Protein AF-A0A2G2VSU2-F1 (afdb_monomer_lite)

InterPro domains:
  IPR039491 Required for excision 1-B domain-containing protein [PTHR28309] (3-102)

Radius of gyration: 24.03 Å; chains: 1; bounding box: 56×24×68 Å

Secondary structure (DSSP, 8-state):
-HHHHHHHHHHHHHHHHHHHHHHHH--GGGSPPP-TT-EEEETTEEE-TT-----HHHHHHHHHHHHHHHHHHHHHHHHHHHHHHHHHHHHHHHHHHHHHHH-

Foldseek 3Di:
DVVVVVVLVVQLVVLVVQLVVLVVVDQLVPDDQDCPVWDDPDPPDIDRPPPDPPDVVNVVVSVVSRVVSVVSNVVSVVSNVVSVVVVVVVVVVVVVVVVVVVD

Organism: Capsicum baccatum (NCBI:txid33114)

Structure (mmCIF, N/CA/C/O backbone):
data_AF-A0A2G2VSU2-F1
#
_entry.id   AF-A0A2G2VSU2-F1
#
loop_
_atom_site.group_PDB
_atom_site.id
_atom_site.type_symbol
_atom_site.label_atom_id
_atom_site.label_alt_id
_atom_site.label_comp_id
_atom_site.label_asym_id
_atom_site.label_entity_id
_atom_site.label_seq_id
_atom_site.pdbx_PDB_ins_code
_atom_site.Cartn_x
_atom_site.Cartn_y
_atom_site.Cartn_z
_atom_site.occupancy
_atom_site.B_iso_or_equiv
_atom_site.auth_seq_id
_atom_site.auth_comp_id
_atom_site.auth_asym_id
_atom_site.auth_atom_id
_atom_site.pdbx_PDB_model_num
ATOM 1 N N . MET A 1 1 ? 6.241 -8.879 -24.378 1.00 60.12 1 MET A N 1
ATOM 2 C CA . MET A 1 1 ? 6.364 -7.610 -23.636 1.00 60.12 1 MET A CA 1
ATOM 3 C C . MET A 1 1 ? 5.002 -7.023 -23.285 1.00 60.12 1 MET A C 1
ATOM 5 O O . MET A 1 1 ? 4.717 -6.927 -22.106 1.00 60.12 1 MET A O 1
ATOM 9 N N . GLU A 1 2 ? 4.112 -6.765 -24.249 1.00 63.56 2 GLU A N 1
ATOM 10 C CA . GLU A 1 2 ? 2.807 -6.106 -24.013 1.00 63.56 2 GLU A CA 1
ATOM 11 C C . GLU A 1 2 ? 1.900 -6.781 -22.956 1.00 63.56 2 GLU A C 1
ATOM 13 O O . GLU A 1 2 ? 1.296 -6.101 -22.134 1.00 63.56 2 GLU A O 1
ATOM 18 N N . GLN A 1 3 ? 1.861 -8.120 -22.895 1.00 56.84 3 GLN A N 1
ATOM 19 C CA . GLN A 1 3 ? 1.094 -8.836 -21.861 1.00 56.84 3 GLN A CA 1
ATOM 20 C C . GLN A 1 3 ? 1.686 -8.704 -20.448 1.00 56.84 3 GLN A C 1
ATOM 22 O O . GLN A 1 3 ? 0.925 -8.702 -19.487 1.00 56.84 3 GLN A O 1
ATOM 27 N N . LEU A 1 4 ? 3.015 -8.589 -20.317 1.00 62.25 4 LEU A N 1
ATOM 28 C CA . LEU A 1 4 ? 3.691 -8.459 -19.019 1.00 62.25 4 LEU A CA 1
ATOM 29 C C . LEU A 1 4 ? 3.436 -7.063 -18.428 1.00 62.25 4 LEU A C 1
ATOM 31 O O . LEU A 1 4 ? 3.043 -6.927 -17.272 1.00 62.25 4 LEU A O 1
ATOM 35 N N . GLN A 1 5 ? 3.529 -6.042 -19.279 1.00 64.25 5 GLN A N 1
ATOM 36 C CA . GLN A 1 5 ? 3.309 -4.643 -18.920 1.00 64.25 5 GLN A CA 1
ATOM 37 C C . GLN A 1 5 ? 1.848 -4.378 -18.514 1.00 64.25 5 GLN A C 1
ATOM 39 O O . GLN A 1 5 ? 1.588 -3.793 -17.467 1.00 64.25 5 GLN A O 1
ATOM 44 N N . LEU A 1 6 ? 0.881 -4.947 -19.249 1.00 65.75 6 LEU A N 1
ATOM 45 C CA . LEU A 1 6 ? -0.539 -4.927 -18.865 1.00 65.75 6 LEU A CA 1
ATOM 46 C C . LEU A 1 6 ? -0.801 -5.602 -17.509 1.00 65.75 6 LEU A C 1
ATOM 48 O O . LEU A 1 6 ? -1.657 -5.150 -16.745 1.00 65.75 6 LEU A O 1
ATOM 52 N N . THR A 1 7 ? -0.091 -6.687 -17.185 1.00 66.56 7 THR A N 1
ATOM 53 C CA . THR A 1 7 ? -0.241 -7.344 -15.877 1.00 66.56 7 THR A CA 1
ATOM 54 C C . THR A 1 7 ? 0.384 -6.552 -14.729 1.00 66.56 7 THR A C 1
ATOM 56 O O . THR A 1 7 ? -0.160 -6.567 -13.619 1.00 66.56 7 THR A O 1
ATOM 59 N N . GLU A 1 8 ? 1.484 -5.844 -14.977 1.00 69.56 8 GLU A N 1
ATOM 60 C CA . GLU A 1 8 ? 2.161 -4.992 -13.994 1.00 69.56 8 GLU A CA 1
ATOM 61 C C . GLU A 1 8 ? 1.346 -3.731 -13.691 1.00 69.56 8 GLU A C 1
ATOM 63 O O . GLU A 1 8 ? 1.092 -3.451 -12.515 1.00 69.56 8 GLU A O 1
ATOM 68 N N . ASP A 1 9 ? 0.817 -3.069 -14.724 1.00 70.44 9 ASP A N 1
ATOM 69 C CA . ASP A 1 9 ? -0.058 -1.896 -14.598 1.00 70.44 9 ASP A CA 1
ATOM 70 C C . ASP A 1 9 ? -1.343 -2.229 -13.826 1.00 70.44 9 ASP A C 1
ATOM 72 O O . ASP A 1 9 ? -1.663 -1.587 -12.821 1.00 70.44 9 ASP A O 1
ATOM 76 N N . MET A 1 10 ? -2.036 -3.319 -14.187 1.00 72.00 10 MET A N 1
ATOM 77 C CA . MET A 1 10 ? -3.215 -3.773 -13.431 1.00 72.00 10 MET A CA 1
ATOM 78 C C . MET A 1 10 ? -2.882 -4.114 -11.969 1.00 72.00 10 MET A C 1
ATOM 80 O O . MET A 1 10 ? -3.719 -3.965 -11.069 1.00 72.00 10 MET A O 1
ATOM 84 N N . THR A 1 11 ? -1.664 -4.592 -11.702 1.00 78.31 11 THR A N 1
ATOM 85 C CA . THR A 1 11 ? -1.216 -4.921 -10.344 1.00 78.31 11 THR A CA 1
ATOM 86 C C . THR A 1 11 ? -0.912 -3.663 -9.528 1.00 78.31 11 THR A C 1
ATOM 88 O O . THR A 1 11 ? -1.275 -3.618 -8.344 1.00 78.31 11 THR A O 1
ATOM 91 N N . LEU A 1 12 ? -0.294 -2.649 -10.139 1.00 86.50 12 LEU A N 1
ATOM 92 C CA . LEU A 1 12 ? -0.044 -1.332 -9.549 1.00 86.50 12 LEU A CA 1
ATOM 93 C C . LEU A 1 12 ? -1.362 -0.628 -9.200 1.00 86.50 12 LEU A C 1
ATOM 95 O O . LEU A 1 12 ? -1.543 -0.183 -8.059 1.00 86.50 12 LEU A O 1
ATOM 99 N N . ASP A 1 13 ? -2.314 -0.611 -10.134 1.00 87.88 13 ASP A N 1
ATOM 100 C CA . ASP A 1 13 ? -3.637 -0.010 -9.950 1.00 87.88 13 ASP A CA 1
ATOM 101 C C . ASP A 1 13 ? -4.393 -0.662 -8.796 1.00 87.88 13 ASP A C 1
ATOM 103 O O . ASP A 1 13 ? -4.910 0.017 -7.904 1.00 87.88 13 ASP A O 1
ATOM 107 N N . ARG A 1 14 ? -4.392 -1.998 -8.741 1.00 89.88 14 ARG A N 1
ATOM 108 C CA . ARG A 1 14 ? -5.047 -2.746 -7.662 1.00 89.88 14 ARG A CA 1
ATOM 109 C C . ARG A 1 14 ? -4.459 -2.414 -6.290 1.00 89.88 14 ARG A C 1
ATOM 111 O O . ARG A 1 14 ? -5.208 -2.252 -5.323 1.00 89.88 14 ARG A O 1
ATOM 118 N N . LYS A 1 15 ? -3.130 -2.331 -6.176 1.00 91.69 15 LYS A N 1
ATOM 119 C CA . LYS A 1 15 ? -2.457 -1.988 -4.911 1.00 91.69 15 LYS A CA 1
ATOM 120 C C . LYS A 1 15 ? -2.759 -0.542 -4.503 1.00 91.69 15 LYS A C 1
ATOM 122 O O . LYS A 1 15 ? -3.078 -0.293 -3.341 1.00 91.69 15 LYS A O 1
ATOM 127 N N . THR A 1 16 ? -2.768 0.384 -5.458 1.00 93.31 16 THR A N 1
ATOM 128 C CA . THR A 1 16 ? -3.109 1.797 -5.227 1.00 93.31 16 THR A CA 1
ATOM 129 C C . THR A 1 16 ? -4.569 1.967 -4.797 1.00 93.31 16 THR A C 1
ATOM 131 O O . THR A 1 16 ? -4.849 2.657 -3.813 1.00 93.31 16 THR A O 1
ATOM 134 N N . ALA A 1 17 ? -5.502 1.267 -5.448 1.00 93.50 17 ALA A N 1
ATOM 135 C CA . ALA A 1 17 ? -6.908 1.227 -5.052 1.00 93.50 17 ALA A CA 1
ATOM 136 C C . ALA A 1 17 ? -7.082 0.657 -3.635 1.00 93.50 17 ALA A C 1
ATOM 138 O O . ALA A 1 17 ? -7.832 1.213 -2.830 1.00 93.50 17 ALA A O 1
ATOM 139 N N . LYS A 1 18 ? -6.335 -0.399 -3.279 1.00 92.81 18 LYS A N 1
ATOM 140 C CA . LYS A 1 18 ? -6.341 -0.965 -1.920 1.00 92.81 18 LYS A CA 1
ATOM 141 C C . LYS A 1 18 ? -5.902 0.060 -0.869 1.00 92.81 18 LYS A C 1
ATOM 143 O O . LYS A 1 18 ? -6.554 0.166 0.167 1.00 92.81 18 LYS A O 1
ATOM 148 N N . ILE A 1 19 ? -4.862 0.857 -1.138 1.00 94.94 19 ILE A N 1
ATOM 149 C CA . ILE A 1 19 ? -4.433 1.948 -0.242 1.00 94.94 19 ILE A CA 1
ATOM 150 C C . ILE A 1 19 ? -5.561 2.967 -0.045 1.00 94.94 19 ILE A C 1
ATOM 152 O O . ILE A 1 19 ? -5.813 3.387 1.083 1.00 94.94 19 ILE A O 1
ATOM 156 N N . GLN A 1 20 ? -6.242 3.370 -1.121 1.00 94.19 20 GLN A N 1
ATOM 157 C CA . GLN A 1 20 ? -7.336 4.344 -1.043 1.00 94.19 20 GLN A CA 1
ATOM 158 C C . GLN A 1 20 ? -8.513 3.817 -0.218 1.00 94.19 20 GLN A C 1
ATOM 160 O O . GLN A 1 20 ? -9.040 4.539 0.627 1.00 94.19 20 GLN A O 1
ATOM 165 N N . VAL A 1 21 ? -8.896 2.554 -0.429 1.00 94.44 21 VAL A N 1
ATOM 166 C CA . VAL A 1 21 ? -9.961 1.899 0.341 1.00 94.44 21 VAL A CA 1
ATOM 167 C C . VAL A 1 21 ? -9.596 1.831 1.823 1.00 94.44 21 VAL A C 1
ATOM 169 O O . VAL A 1 21 ? -10.411 2.224 2.653 1.00 94.44 21 VAL A O 1
ATOM 172 N N . LEU A 1 22 ? -8.371 1.406 2.156 1.00 92.31 22 LEU A N 1
ATOM 173 C CA . LEU A 1 22 ? -7.899 1.351 3.544 1.00 92.31 22 LEU A CA 1
ATOM 174 C C . LEU A 1 22 ? -7.913 2.744 4.187 1.00 92.31 22 LEU A C 1
ATOM 176 O O . LEU A 1 22 ? -8.566 2.940 5.205 1.00 92.31 22 LEU A O 1
ATOM 180 N N . LYS A 1 23 ? -7.305 3.748 3.544 1.00 90.94 23 LYS A N 1
ATOM 181 C CA . LYS A 1 23 ? -7.292 5.129 4.059 1.00 90.94 23 LYS A CA 1
ATOM 182 C C . LYS A 1 23 ? -8.691 5.701 4.272 1.00 90.94 23 LYS A C 1
ATOM 184 O O . LYS A 1 23 ? -8.899 6.448 5.220 1.00 90.94 23 LYS A O 1
ATOM 189 N N . ARG A 1 24 ? -9.645 5.364 3.399 1.00 89.88 24 ARG A N 1
ATOM 190 C CA . ARG A 1 24 ? -11.042 5.792 3.536 1.00 89.88 24 ARG A CA 1
ATOM 191 C C . ARG A 1 24 ? -11.763 5.074 4.677 1.00 89.88 24 ARG A C 1
ATOM 193 O O . ARG A 1 24 ? -12.614 5.687 5.311 1.00 89.88 24 ARG A O 1
ATOM 200 N N . ALA A 1 25 ? -11.457 3.799 4.907 1.00 87.50 25 ALA A N 1
ATOM 201 C CA . ALA A 1 25 ? -12.015 3.031 6.018 1.00 87.50 25 ALA A CA 1
ATOM 202 C C . ALA A 1 25 ? -11.496 3.517 7.383 1.00 87.50 25 ALA A C 1
ATOM 204 O O . ALA A 1 25 ? -12.214 3.390 8.374 1.00 87.50 25 ALA A O 1
ATOM 205 N N . GLY A 1 26 ? -10.288 4.094 7.413 1.00 87.12 26 GLY A N 1
ATOM 206 C CA . GLY A 1 26 ? -9.643 4.588 8.627 1.00 87.12 26 GLY A CA 1
ATOM 207 C C . GLY A 1 26 ? -9.187 3.459 9.552 1.00 87.12 26 GLY A C 1
ATOM 208 O O . GLY A 1 26 ? -9.503 2.283 9.331 1.00 87.12 26 GLY A O 1
ATOM 209 N N . ARG A 1 27 ? -8.434 3.815 10.600 1.00 88.25 27 ARG A N 1
ATOM 210 C CA . ARG A 1 27 ? -8.092 2.846 11.645 1.00 88.25 27 ARG A CA 1
ATOM 211 C C . ARG A 1 27 ? -9.367 2.400 12.368 1.00 88.25 27 ARG A C 1
ATOM 213 O O . ARG A 1 27 ? -10.229 3.245 12.623 1.00 88.25 27 ARG A O 1
ATOM 220 N N . PRO A 1 28 ? -9.513 1.107 12.698 1.00 84.88 28 PRO A N 1
ATOM 221 C CA . PRO A 1 28 ? -10.620 0.610 13.511 1.00 84.88 28 PRO A CA 1
ATOM 222 C C . PRO A 1 28 ? -10.868 1.427 14.785 1.00 84.88 28 PRO A C 1
ATOM 224 O O . PRO A 1 28 ? -12.018 1.802 15.020 1.00 84.88 28 PRO A O 1
ATOM 227 N N . SER A 1 29 ? -9.809 1.791 15.512 1.00 80.88 29 SER A N 1
ATOM 228 C CA . SER A 1 29 ? -9.885 2.621 16.727 1.00 80.88 29 SER A CA 1
ATOM 229 C C . SER A 1 29 ? -10.284 4.088 16.497 1.00 80.88 29 SER A C 1
ATOM 231 O O . SER A 1 29 ? -10.755 4.763 17.409 1.00 80.88 29 SER A O 1
ATOM 233 N N . GLU A 1 30 ? -10.136 4.608 15.275 1.00 78.50 30 GLU A N 1
ATOM 234 C CA . GLU A 1 30 ? -10.487 5.991 14.911 1.00 78.50 30 GLU A CA 1
ATOM 235 C C . GLU A 1 30 ? -11.916 6.114 14.357 1.00 78.50 30 GLU A C 1
ATOM 237 O O . GLU A 1 30 ? -12.357 7.207 13.981 1.00 78.50 30 GLU A O 1
ATOM 242 N N . ARG A 1 31 ? -12.660 5.004 14.265 1.00 70.69 31 ARG A N 1
ATOM 243 C CA . ARG A 1 31 ? -14.022 5.024 13.724 1.00 70.69 31 ARG A CA 1
ATOM 244 C C . ARG A 1 31 ? -14.935 5.865 14.612 1.00 70.69 31 ARG A C 1
ATOM 246 O O . ARG A 1 31 ? -15.013 5.682 15.823 1.00 70.69 31 ARG A O 1
ATOM 253 N N . LEU A 1 32 ? -15.676 6.775 13.978 1.00 61.19 32 LEU A N 1
ATOM 254 C CA . LEU A 1 32 ? -16.662 7.610 14.657 1.00 61.19 32 LEU A CA 1
ATOM 255 C C . LEU A 1 32 ? -17.719 6.738 15.340 1.00 61.19 32 LEU A C 1
ATOM 257 O O . LEU A 1 32 ? -18.391 5.928 14.698 1.00 61.19 32 LEU A O 1
ATOM 261 N N . VAL A 1 33 ? -17.893 6.945 16.641 1.00 61.69 33 VAL A N 1
ATOM 262 C CA . VAL A 1 33 ? -18.909 6.251 17.429 1.00 61.69 33 VAL A CA 1
ATOM 263 C C . VAL A 1 33 ? -20.274 6.852 17.096 1.00 61.69 33 VAL A C 1
ATOM 265 O O . VAL A 1 33 ? -20.503 8.046 17.299 1.00 61.69 33 VAL A O 1
ATOM 268 N N . SER A 1 34 ? -21.198 6.046 16.565 1.00 59.38 34 SER A N 1
ATOM 269 C CA . SER A 1 34 ? -22.560 6.525 16.315 1.00 59.38 34 SER A CA 1
ATOM 270 C C . SER A 1 34 ? -23.330 6.598 17.638 1.00 59.38 34 SER A C 1
ATOM 272 O O . SER A 1 34 ? -23.432 5.618 18.382 1.00 59.38 34 SER A O 1
ATOM 274 N N . HIS A 1 35 ? -23.890 7.769 17.935 1.00 64.38 35 HIS A N 1
ATOM 275 C CA . HIS A 1 35 ? -24.743 7.986 19.106 1.00 64.38 35 HIS A CA 1
ATOM 276 C C . HIS A 1 35 ? -26.241 7.840 18.788 1.00 64.38 35 HIS A C 1
ATOM 278 O O . HIS A 1 35 ? -27.071 8.180 19.628 1.00 64.38 35 HIS A O 1
ATOM 284 N N . GLU A 1 36 ? -26.612 7.319 17.613 1.00 58.41 36 GLU A N 1
ATOM 285 C CA . GLU A 1 36 ? -28.015 7.236 17.165 1.00 58.41 36 GLU A 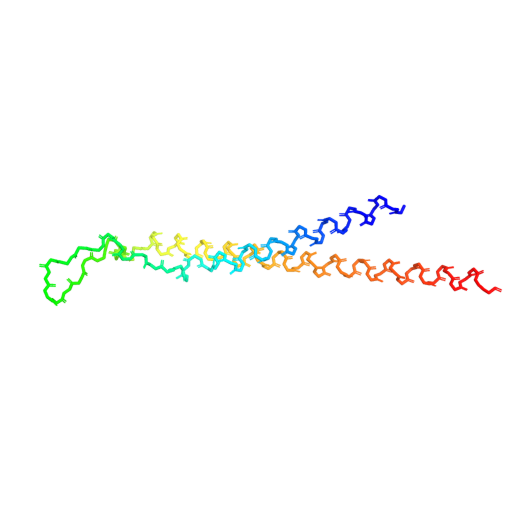CA 1
ATOM 286 C C . GLU A 1 36 ? -28.906 6.399 18.100 1.00 58.41 36 GLU A C 1
ATOM 288 O O . GLU A 1 36 ? -30.087 6.694 18.248 1.00 58.41 36 GLU A O 1
ATOM 293 N N . ASN A 1 37 ? -28.331 5.417 18.805 1.00 57.78 37 ASN A N 1
ATOM 294 C CA . ASN A 1 37 ? -29.034 4.569 19.779 1.00 57.78 37 ASN A CA 1
ATOM 295 C C . ASN A 1 37 ? -28.703 4.900 21.244 1.00 57.78 37 ASN A C 1
ATOM 297 O O . ASN A 1 37 ? -28.965 4.100 22.146 1.00 57.78 37 ASN A O 1
ATOM 301 N N . CYS A 1 38 ? -28.102 6.061 21.500 1.00 65.62 38 CYS A N 1
ATOM 302 C CA . CYS A 1 38 ? -27.754 6.482 22.848 1.00 65.62 38 CYS A CA 1
ATOM 303 C C . CYS A 1 38 ? -29.019 6.812 23.658 1.00 65.62 38 CYS A C 1
ATOM 305 O O . CYS A 1 38 ? -29.855 7.607 23.224 1.00 65.62 38 CYS A O 1
ATOM 307 N N . ARG A 1 39 ? -29.174 6.214 24.847 1.00 61.88 39 ARG A N 1
ATOM 308 C CA . ARG A 1 39 ? -30.317 6.488 25.731 1.00 61.88 39 ARG A CA 1
ATOM 309 C C . ARG A 1 39 ? -29.915 7.486 26.811 1.00 61.88 39 ARG A C 1
ATOM 311 O O . ARG A 1 39 ? -28.956 7.276 27.551 1.00 61.88 39 ARG A O 1
ATOM 318 N N . PHE A 1 40 ? -30.681 8.567 26.924 1.00 63.84 40 PHE A N 1
ATOM 319 C CA . PHE A 1 40 ? -30.489 9.578 27.958 1.00 63.84 40 PHE A CA 1
ATOM 320 C C . PHE A 1 40 ? -31.436 9.297 29.128 1.00 63.84 40 PHE A C 1
ATOM 322 O O . PHE A 1 40 ? -32.623 9.609 29.061 1.00 63.84 40 PHE A O 1
ATOM 329 N N . SER A 1 41 ? -30.934 8.651 30.183 1.00 64.12 41 SER A N 1
ATOM 330 C CA . SER A 1 41 ? -31.744 8.308 31.362 1.00 64.12 41 SER A CA 1
ATOM 331 C C . SER A 1 41 ? -31.580 9.297 32.523 1.00 64.12 41 SER A C 1
ATOM 333 O O . SER A 1 41 ? -32.477 9.392 33.361 1.00 64.12 41 SER A O 1
ATOM 335 N N . LYS A 1 42 ? -30.474 10.062 32.586 1.00 63.69 42 LYS A N 1
ATOM 336 C CA . LYS A 1 42 ? -30.204 11.055 33.644 1.00 63.69 42 LYS A CA 1
ATOM 337 C C . LYS A 1 42 ? -29.493 12.309 33.106 1.00 63.69 42 LYS A C 1
ATOM 339 O O . LYS A 1 42 ? -28.649 12.178 32.227 1.00 63.69 42 LYS A O 1
ATOM 344 N N . PRO A 1 43 ? -29.723 13.501 33.699 1.00 60.69 43 PRO A N 1
ATOM 345 C CA . PRO A 1 43 ? -29.083 14.757 33.281 1.00 60.69 43 PRO A CA 1
ATOM 346 C C . PRO A 1 43 ? -27.547 14.759 33.357 1.00 60.69 43 PRO A C 1
ATOM 348 O O . PRO A 1 43 ? -26.911 15.584 32.712 1.00 60.69 43 PRO A O 1
ATOM 351 N N . SER A 1 44 ? -26.953 13.869 34.160 1.00 60.53 44 SER A N 1
ATOM 352 C CA . SER A 1 44 ? -25.516 13.831 34.459 1.00 60.53 44 SER A CA 1
ATOM 353 C C . SER A 1 44 ? -24.746 12.677 33.804 1.00 60.53 44 SER A C 1
ATOM 355 O O . SER A 1 44 ? -23.558 12.523 34.077 1.00 60.53 44 SER A O 1
ATOM 357 N N . GLY A 1 45 ? -25.373 11.859 32.954 1.00 56.06 45 GLY A N 1
ATOM 358 C CA . GLY A 1 45 ? -24.677 10.751 32.300 1.00 56.06 45 GLY A CA 1
ATOM 359 C C . GLY A 1 45 ? -25.446 10.202 31.109 1.00 56.06 45 GLY A C 1
ATOM 360 O O . GLY A 1 45 ? -26.620 9.855 31.233 1.00 56.06 45 GLY A O 1
ATOM 361 N N . HIS A 1 46 ? -24.774 10.110 29.961 1.00 60.53 46 HIS A N 1
ATOM 362 C CA . HIS A 1 46 ? -25.272 9.325 28.840 1.00 60.53 46 HIS A CA 1
ATOM 363 C C . HIS A 1 46 ? -24.809 7.877 29.013 1.00 60.53 46 HIS A C 1
ATOM 365 O O . HIS A 1 46 ? -23.646 7.624 29.325 1.00 60.53 46 HIS A O 1
ATOM 371 N N . GLU A 1 47 ? -25.714 6.926 28.814 1.00 57.62 47 GLU A N 1
ATOM 372 C CA . GLU A 1 47 ? -25.371 5.509 28.759 1.00 57.62 47 GLU A CA 1
ATOM 373 C C . GLU A 1 47 ? -25.152 5.171 27.284 1.00 57.62 47 GLU A C 1
ATOM 375 O O . GLU A 1 47 ? -26.089 4.837 26.554 1.00 57.62 47 GLU A O 1
ATOM 380 N N . CYS A 1 48 ? -23.922 5.374 26.795 1.00 64.25 48 CYS A N 1
ATOM 381 C CA . CYS A 1 48 ? -23.608 4.938 25.440 1.00 64.25 48 CYS A CA 1
ATOM 382 C C . CYS A 1 48 ? -23.653 3.422 25.434 1.00 64.25 48 CYS A C 1
ATOM 384 O O . CYS A 1 48 ? -22.913 2.785 26.181 1.00 64.25 48 CYS A O 1
ATOM 386 N N . VAL A 1 49 ? -24.421 2.849 24.516 1.00 55.62 49 VAL A N 1
ATOM 387 C CA . VAL A 1 49 ? -24.391 1.404 24.249 1.00 55.62 49 VAL A CA 1
ATOM 388 C C . VAL A 1 49 ? -22.976 0.941 23.845 1.00 55.62 49 VAL A C 1
ATOM 390 O O . VAL A 1 49 ? -22.640 -0.223 24.011 1.00 55.62 49 VAL A O 1
ATOM 393 N N . HIS A 1 50 ? -22.132 1.872 23.383 1.00 53.81 50 HIS A N 1
ATOM 394 C CA . HIS A 1 50 ? -20.744 1.641 22.975 1.00 53.81 50 HIS A CA 1
ATOM 395 C C . HIS A 1 50 ? -19.713 1.897 24.084 1.00 53.81 50 HIS A C 1
ATOM 397 O O . HIS A 1 50 ? -18.535 1.629 23.876 1.00 53.81 50 HIS A O 1
ATOM 403 N N . ILE A 1 51 ? -20.113 2.377 25.272 1.00 56.62 51 ILE A N 1
ATOM 404 C CA . ILE A 1 51 ? -19.244 2.305 26.457 1.00 56.62 51 ILE A CA 1
ATOM 405 C C . ILE A 1 51 ? -19.361 0.867 26.971 1.00 56.62 51 ILE A C 1
ATOM 407 O O . ILE A 1 51 ? -19.953 0.578 28.011 1.00 56.62 51 ILE A O 1
ATOM 411 N N . GLN A 1 52 ? -18.828 -0.075 26.195 1.00 56.66 52 GLN A N 1
ATOM 412 C CA . GLN A 1 52 ? -18.446 -1.356 26.757 1.00 56.66 52 GLN A CA 1
ATOM 413 C C . GLN A 1 52 ? -17.346 -1.064 27.776 1.00 56.66 52 GLN A C 1
ATOM 415 O O . GLN A 1 52 ? -16.449 -0.256 27.530 1.00 56.66 52 GLN A O 1
ATOM 420 N N . LYS A 1 53 ? -17.418 -1.695 28.954 1.00 57.50 53 LYS A N 1
ATOM 421 C CA . LYS A 1 53 ? -16.238 -1.753 29.822 1.00 57.50 53 LYS A CA 1
ATOM 422 C C . LYS A 1 53 ? -15.101 -2.261 28.948 1.00 57.50 53 LYS A C 1
ATOM 424 O O . LYS A 1 53 ? -15.248 -3.337 28.376 1.00 57.50 53 LYS A O 1
ATOM 429 N N . ILE A 1 54 ? -14.016 -1.498 28.852 1.00 63.28 54 ILE A N 1
ATOM 430 C CA . ILE A 1 54 ? -12.791 -1.970 28.214 1.00 63.28 54 ILE A CA 1
ATOM 431 C C . ILE A 1 54 ? -12.323 -3.145 29.066 1.00 63.28 54 ILE A C 1
ATOM 433 O O . ILE A 1 54 ? -11.774 -2.983 30.155 1.00 63.28 54 ILE A O 1
ATOM 437 N N . THR A 1 55 ? -12.686 -4.337 28.619 1.00 68.00 55 THR A N 1
ATOM 438 C CA . THR A 1 55 ? -12.169 -5.587 29.147 1.00 68.00 55 THR A CA 1
ATOM 439 C C . THR A 1 55 ? -10.870 -5.884 28.423 1.00 68.00 55 THR A C 1
ATOM 441 O O . THR A 1 55 ? -10.657 -5.399 27.313 1.00 68.00 55 THR A O 1
ATOM 444 N N . GLU A 1 56 ? -10.005 -6.688 29.032 1.00 75.25 56 GLU A N 1
ATOM 445 C CA . GLU A 1 56 ? -8.776 -7.137 28.377 1.00 75.25 56 GLU A CA 1
ATOM 446 C C . GLU A 1 56 ? -9.084 -7.750 27.002 1.00 75.25 56 GLU A C 1
ATOM 448 O O . GLU A 1 56 ? -8.522 -7.311 26.012 1.00 75.25 56 GLU A O 1
ATOM 453 N N . ALA A 1 57 ? -10.090 -8.628 26.913 1.00 74.81 57 ALA A N 1
ATOM 454 C CA . ALA A 1 57 ? -10.503 -9.251 25.655 1.00 74.81 57 ALA A CA 1
ATOM 455 C C . ALA A 1 57 ? -10.935 -8.241 24.573 1.00 74.81 57 ALA A C 1
ATOM 457 O O . ALA A 1 57 ? -10.470 -8.332 23.441 1.00 74.81 57 ALA A O 1
ATOM 458 N N . SER A 1 58 ? -11.781 -7.259 24.912 1.00 74.00 58 SER A N 1
ATOM 459 C CA . SER A 1 58 ? -12.231 -6.244 23.942 1.00 74.00 58 SER A CA 1
ATOM 460 C C . SER A 1 58 ? -11.114 -5.276 23.540 1.00 74.00 58 SER A C 1
ATOM 462 O O . SER A 1 58 ? -11.074 -4.825 22.403 1.00 74.00 58 SER A O 1
ATOM 464 N N . GLY A 1 59 ? -10.202 -4.953 24.465 1.00 76.75 59 GLY A N 1
ATOM 465 C CA . GLY A 1 59 ? -9.039 -4.114 24.165 1.00 76.75 59 GLY A CA 1
ATOM 466 C C . GLY A 1 59 ? -8.004 -4.833 23.297 1.00 76.75 5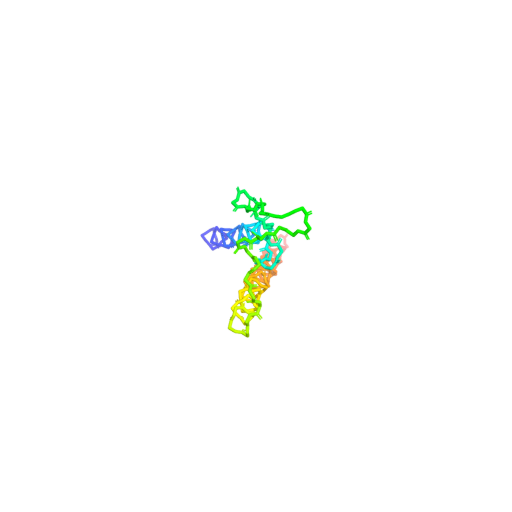9 GLY A C 1
ATOM 467 O O . GLY A 1 59 ? -7.399 -4.212 22.427 1.00 76.75 59 GLY A O 1
ATOM 468 N N . THR A 1 60 ? -7.820 -6.142 23.498 1.00 84.50 60 THR A N 1
ATOM 469 C CA . THR A 1 60 ? -6.953 -6.974 22.655 1.00 84.50 60 THR A CA 1
ATOM 470 C C . THR A 1 60 ? -7.503 -7.089 21.236 1.00 84.50 60 THR A C 1
ATOM 472 O O . THR A 1 60 ? -6.746 -6.884 20.295 1.00 84.50 60 THR A O 1
ATOM 475 N N . GLU A 1 61 ? -8.806 -7.331 21.074 1.00 84.44 61 GLU A N 1
ATOM 476 C CA . GLU A 1 61 ? -9.452 -7.407 19.754 1.00 84.44 61 GLU A CA 1
ATOM 477 C C . GLU A 1 61 ? -9.278 -6.105 18.951 1.00 84.44 61 GLU A C 1
ATOM 479 O O . GLU A 1 61 ? -8.925 -6.131 17.772 1.00 84.44 61 GLU A O 1
ATOM 484 N N . GLU A 1 62 ? -9.464 -4.950 19.594 1.00 83.75 62 GLU A N 1
ATOM 485 C CA . GLU A 1 62 ? -9.281 -3.647 18.950 1.00 83.75 62 GLU A CA 1
ATOM 486 C C . GLU A 1 62 ? -7.815 -3.397 18.557 1.00 83.75 62 GLU A C 1
ATOM 488 O O . GLU A 1 62 ? -7.535 -2.945 17.444 1.00 83.75 62 GLU A O 1
ATOM 493 N N . ALA A 1 63 ? -6.867 -3.757 19.429 1.00 87.88 63 ALA A N 1
ATOM 494 C CA . ALA A 1 63 ? -5.439 -3.646 19.142 1.00 87.88 63 ALA A CA 1
ATOM 495 C C . ALA A 1 63 ? -4.991 -4.573 17.995 1.00 87.88 63 ALA A C 1
ATOM 497 O O . ALA A 1 63 ? -4.156 -4.180 17.175 1.00 87.88 63 ALA A O 1
ATOM 498 N N . GLU A 1 64 ? -5.543 -5.786 17.915 1.00 90.19 64 GLU A N 1
ATOM 499 C CA . GLU A 1 64 ? -5.295 -6.723 16.814 1.00 90.19 64 GLU A CA 1
ATOM 500 C C . GLU A 1 64 ? -5.842 -6.176 15.492 1.00 90.19 64 GLU A C 1
ATOM 502 O O . GLU A 1 64 ? -5.115 -6.142 14.496 1.00 90.19 64 GLU A O 1
ATOM 507 N N . ALA A 1 65 ? -7.072 -5.655 15.487 1.00 88.88 65 ALA A N 1
ATOM 508 C CA . ALA A 1 65 ? -7.674 -5.058 14.297 1.00 88.88 65 ALA A CA 1
ATOM 509 C C . ALA A 1 65 ? -6.870 -3.851 13.773 1.00 88.88 65 ALA A C 1
ATOM 511 O O . ALA A 1 65 ? -6.679 -3.696 12.561 1.00 88.88 65 ALA A O 1
ATOM 512 N N . ASP A 1 66 ? -6.360 -3.005 14.671 1.00 91.00 66 ASP A N 1
ATOM 513 C CA . ASP A 1 66 ? -5.478 -1.889 14.317 1.00 91.00 66 ASP A CA 1
ATOM 514 C C . ASP A 1 66 ? -4.138 -2.370 13.736 1.00 91.00 66 ASP A C 1
ATOM 516 O O . ASP A 1 66 ? -3.650 -1.818 12.742 1.00 91.00 66 ASP A O 1
ATOM 520 N N . ALA A 1 67 ? -3.548 -3.420 14.317 1.00 94.12 67 ALA A N 1
ATOM 521 C CA . ALA A 1 67 ? -2.309 -4.010 13.820 1.00 94.12 67 ALA A CA 1
ATOM 522 C C . ALA A 1 67 ? -2.486 -4.631 12.424 1.00 94.12 67 ALA A C 1
ATOM 524 O O . ALA A 1 67 ? -1.624 -4.456 11.554 1.00 94.12 67 ALA A O 1
ATOM 525 N N . GLU A 1 68 ? -3.607 -5.311 12.177 1.00 93.94 68 GLU A N 1
ATOM 526 C CA . GLU A 1 68 ? -3.959 -5.853 10.863 1.00 93.94 68 GLU A CA 1
ATOM 527 C C . GLU A 1 68 ? -4.140 -4.751 9.819 1.00 93.94 68 GLU A C 1
ATOM 529 O O . GLU A 1 68 ? -3.609 -4.860 8.707 1.00 93.94 68 GLU A O 1
ATOM 534 N N . TYR A 1 69 ? -4.839 -3.669 10.178 1.00 94.06 69 TYR A N 1
ATOM 535 C CA . TYR A 1 69 ? -5.001 -2.501 9.315 1.00 94.06 69 TYR A CA 1
ATOM 536 C C . TYR A 1 69 ? -3.643 -1.901 8.928 1.00 94.06 69 TYR A C 1
ATOM 538 O O . TYR A 1 69 ? -3.364 -1.688 7.742 1.00 94.06 69 TYR A O 1
ATOM 546 N N . ASP A 1 70 ? -2.774 -1.676 9.915 1.00 95.56 70 ASP A N 1
ATOM 547 C CA . ASP A 1 70 ? -1.450 -1.099 9.697 1.00 95.56 70 ASP A CA 1
ATOM 548 C C . ASP A 1 70 ? -0.568 -1.989 8.831 1.00 95.56 70 ASP A C 1
ATOM 550 O O . ASP A 1 70 ? 0.140 -1.495 7.947 1.00 95.56 70 ASP A O 1
ATOM 554 N N . ASN A 1 71 ? -0.623 -3.300 9.054 1.00 96.44 71 ASN A N 1
ATOM 555 C CA . ASN A 1 71 ? 0.104 -4.259 8.241 1.00 96.44 71 ASN A CA 1
ATOM 556 C C . ASN A 1 71 ? -0.415 -4.260 6.795 1.00 96.44 71 ASN 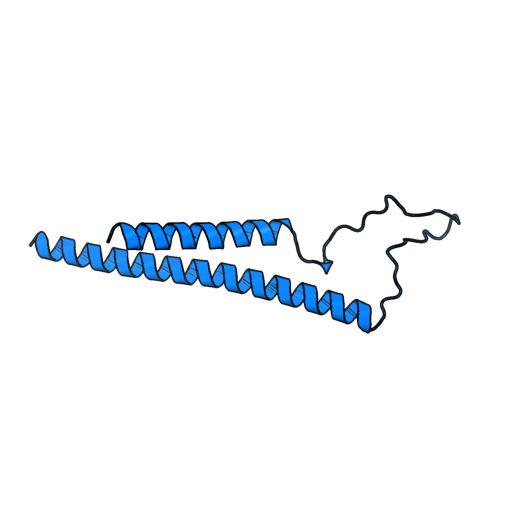A C 1
ATOM 558 O O . ASN A 1 71 ? 0.359 -4.110 5.850 1.00 96.44 71 ASN A O 1
ATOM 562 N N . ALA A 1 72 ? -1.736 -4.323 6.602 1.00 94.19 72 ALA A N 1
ATOM 563 C CA . ALA A 1 72 ? -2.348 -4.305 5.277 1.00 94.19 72 ALA A CA 1
ATOM 564 C C . ALA A 1 72 ? -2.015 -3.028 4.488 1.00 94.19 72 ALA A C 1
ATOM 566 O O . ALA A 1 72 ? -1.803 -3.095 3.271 1.00 94.19 72 ALA A O 1
ATOM 567 N N . LEU A 1 73 ? -1.954 -1.877 5.167 1.00 95.12 73 LEU A N 1
ATOM 568 C CA . LEU A 1 73 ? -1.577 -0.602 4.565 1.00 95.12 73 LEU A CA 1
ATOM 569 C C . LEU A 1 73 ? -0.091 -0.571 4.189 1.00 95.12 73 LEU A C 1
ATOM 571 O O . LEU A 1 73 ? 0.241 -0.165 3.073 1.00 95.12 73 LEU A O 1
ATOM 575 N N . LYS A 1 74 ? 0.793 -1.030 5.083 1.00 96.56 74 LYS A N 1
ATOM 576 C CA . LYS A 1 74 ? 2.239 -1.122 4.822 1.00 96.56 74 LYS A CA 1
ATOM 577 C C . LYS A 1 74 ? 2.541 -2.031 3.636 1.00 96.56 74 LYS A C 1
ATOM 579 O O . LYS A 1 74 ? 3.265 -1.616 2.737 1.00 96.56 74 LYS A O 1
ATOM 584 N N . GLU A 1 75 ? 1.932 -3.211 3.586 1.00 95.62 75 GLU A N 1
ATOM 585 C CA . GLU A 1 75 ? 2.121 -4.160 2.485 1.00 95.62 75 GLU A CA 1
ATOM 586 C C . GLU A 1 75 ? 1.613 -3.606 1.150 1.00 95.62 75 GLU A C 1
ATOM 588 O O . GLU A 1 75 ? 2.252 -3.778 0.113 1.00 95.62 75 GLU A O 1
ATOM 593 N N . ALA A 1 76 ? 0.486 -2.886 1.154 1.00 93.56 76 ALA A N 1
ATOM 594 C CA . ALA A 1 76 ? -0.015 -2.253 -0.060 1.00 93.56 76 ALA A CA 1
ATOM 595 C C . ALA A 1 76 ? 0.933 -1.148 -0.564 1.00 93.56 76 ALA A C 1
ATOM 597 O O . ALA A 1 76 ? 1.208 -1.091 -1.762 1.00 93.56 76 ALA A O 1
ATOM 598 N N . ILE A 1 77 ? 1.467 -0.312 0.336 1.00 94.94 77 ILE A N 1
ATOM 599 C CA . ILE A 1 77 ? 2.447 0.737 0.001 1.00 94.94 77 ILE A CA 1
ATOM 600 C C . ILE A 1 77 ? 3.738 0.123 -0.532 1.00 94.94 77 ILE A C 1
ATOM 602 O O . ILE A 1 77 ? 4.199 0.518 -1.602 1.00 94.94 77 ILE A O 1
ATOM 606 N N . LYS A 1 78 ? 4.291 -0.862 0.181 1.00 95.44 78 LYS A N 1
ATOM 607 C CA . LYS A 1 78 ? 5.499 -1.570 -0.241 1.00 95.44 78 LYS A CA 1
ATOM 608 C C . LYS A 1 78 ? 5.307 -2.187 -1.621 1.00 95.44 78 LYS A C 1
ATOM 610 O O . LYS A 1 78 ? 6.117 -1.977 -2.510 1.00 95.44 78 LYS A O 1
ATOM 615 N N . GLY A 1 79 ? 4.171 -2.842 -1.847 1.00 91.62 79 GLY A N 1
ATOM 616 C CA . GLY A 1 79 ? 3.865 -3.417 -3.146 1.00 91.62 79 GLY A CA 1
ATOM 617 C C . GLY A 1 79 ? 3.810 -2.388 -4.283 1.00 91.62 79 GLY A C 1
ATOM 618 O O . GLY A 1 79 ? 4.114 -2.762 -5.415 1.00 91.62 79 GLY A O 1
ATOM 619 N N . VAL A 1 80 ? 3.381 -1.146 -4.027 1.00 94.00 80 VAL A N 1
ATOM 620 C CA . VAL A 1 80 ? 3.429 -0.060 -5.024 1.00 94.00 80 VAL A CA 1
ATOM 621 C C . VAL A 1 80 ? 4.874 0.358 -5.277 1.00 94.00 80 VAL A C 1
ATOM 623 O O . VAL A 1 80 ? 5.261 0.493 -6.431 1.00 94.00 80 VAL A O 1
ATOM 626 N N . GLN A 1 81 ? 5.672 0.521 -4.220 1.00 93.88 81 GLN A N 1
ATOM 627 C CA . GLN A 1 81 ? 7.090 0.873 -4.339 1.00 93.88 81 GLN A CA 1
ATOM 628 C C . GLN A 1 81 ? 7.862 -0.171 -5.149 1.00 93.88 81 GLN A C 1
ATOM 630 O O . GLN A 1 81 ? 8.559 0.195 -6.087 1.00 93.88 81 GLN A O 1
ATOM 635 N N . ASP A 1 82 ? 7.673 -1.455 -4.841 1.00 91.50 82 ASP A N 1
ATOM 636 C CA . ASP A 1 8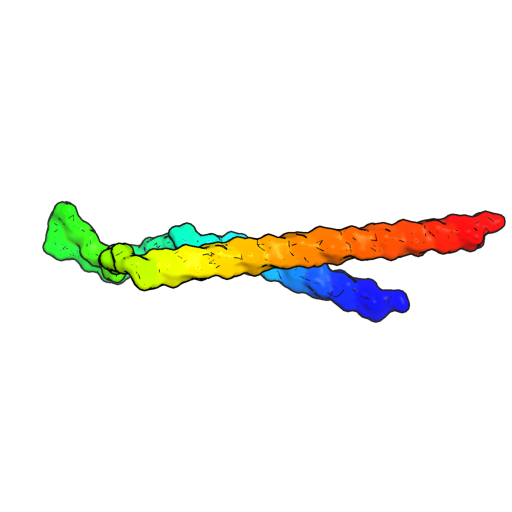2 ? 8.316 -2.558 -5.556 1.00 91.50 82 ASP A CA 1
ATOM 637 C C . ASP A 1 82 ? 7.940 -2.542 -7.046 1.00 91.50 82 ASP A C 1
ATOM 639 O O . ASP A 1 82 ? 8.812 -2.623 -7.902 1.00 91.50 82 ASP A O 1
ATOM 643 N N . ALA A 1 83 ? 6.652 -2.353 -7.366 1.00 89.56 83 ALA A N 1
ATOM 644 C CA . ALA A 1 83 ? 6.191 -2.287 -8.753 1.00 89.56 83 ALA A CA 1
ATOM 645 C C . ALA A 1 83 ? 6.787 -1.090 -9.512 1.00 89.56 83 ALA A C 1
ATOM 647 O O . ALA A 1 83 ? 7.216 -1.238 -10.650 1.00 89.56 83 ALA A O 1
ATOM 648 N N . VAL A 1 84 ? 6.857 0.086 -8.880 1.00 91.00 84 VAL A N 1
ATOM 649 C CA . VAL A 1 84 ? 7.476 1.278 -9.483 1.00 91.00 84 VAL A CA 1
ATOM 650 C C . VAL A 1 84 ? 8.969 1.062 -9.733 1.00 91.00 84 VAL A C 1
ATOM 652 O O . VAL A 1 84 ? 9.469 1.473 -10.777 1.00 91.00 84 VAL A O 1
ATOM 655 N N . THR A 1 85 ? 9.681 0.419 -8.805 1.00 91.81 85 THR A N 1
ATOM 656 C CA . THR A 1 85 ? 11.098 0.075 -8.988 1.00 91.81 85 THR A CA 1
ATOM 657 C C . THR A 1 85 ? 11.283 -0.839 -10.196 1.00 91.81 85 THR A C 1
ATOM 659 O O . THR A 1 85 ? 12.054 -0.490 -11.084 1.00 91.81 85 THR A O 1
ATOM 662 N N . THR A 1 86 ? 10.513 -1.927 -10.289 1.00 90.25 86 THR A N 1
ATOM 663 C CA . THR A 1 86 ? 10.574 -2.862 -11.426 1.00 90.25 86 THR A CA 1
ATOM 664 C C . THR A 1 86 ? 10.266 -2.177 -12.759 1.00 90.25 86 THR A C 1
ATOM 666 O O . THR A 1 86 ? 10.998 -2.356 -13.727 1.00 90.25 86 THR A O 1
ATOM 669 N N . ILE A 1 87 ? 9.235 -1.326 -12.809 1.00 89.06 87 ILE A N 1
ATOM 670 C CA . ILE A 1 87 ? 8.902 -0.566 -14.025 1.00 89.06 87 ILE A CA 1
ATOM 671 C C . ILE A 1 87 ? 10.071 0.337 -14.439 1.00 89.06 87 ILE A C 1
ATOM 673 O O . ILE A 1 87 ? 10.409 0.403 -15.619 1.00 89.06 87 ILE A O 1
ATOM 677 N N . ASN A 1 88 ? 10.700 1.034 -13.490 1.00 91.31 88 ASN A N 1
ATOM 678 C CA . ASN A 1 88 ? 11.829 1.912 -13.794 1.00 91.31 88 ASN A CA 1
ATOM 679 C C . ASN A 1 88 ? 13.056 1.138 -14.290 1.00 91.31 88 ASN A C 1
ATOM 681 O O . ASN A 1 88 ? 13.721 1.608 -15.209 1.00 91.31 88 ASN A O 1
ATOM 685 N N . GLU A 1 89 ? 13.339 -0.032 -13.714 1.00 92.19 89 GLU A N 1
ATOM 686 C CA . GLU A 1 89 ? 14.414 -0.919 -14.177 1.00 92.19 89 GLU A CA 1
ATOM 687 C C . GLU A 1 89 ? 14.172 -1.351 -15.630 1.00 92.19 89 GLU A C 1
ATOM 689 O O . GLU A 1 89 ? 15.047 -1.168 -16.475 1.00 92.19 89 GLU A O 1
ATOM 694 N N . HIS A 1 90 ? 12.956 -1.798 -15.959 1.00 89.56 90 HIS A N 1
ATOM 695 C CA . HIS A 1 90 ? 12.600 -2.187 -17.327 1.00 89.56 90 HIS A CA 1
ATOM 696 C C . HIS A 1 90 ? 12.620 -1.022 -18.320 1.00 89.56 90 HIS A C 1
ATOM 698 O O . HIS A 1 90 ? 13.051 -1.183 -19.462 1.00 89.56 90 HIS A O 1
ATOM 704 N N . LEU A 1 91 ? 12.180 0.170 -17.913 1.00 89.94 91 LEU A N 1
ATOM 705 C CA . LEU A 1 91 ? 12.277 1.354 -18.769 1.00 89.94 91 LEU A CA 1
ATOM 706 C C . LEU A 1 91 ? 13.730 1.702 -19.092 1.00 89.94 91 LEU A C 1
ATOM 708 O O . LEU A 1 91 ? 14.015 2.149 -20.203 1.00 89.94 91 LEU A O 1
ATOM 712 N N . GLU A 1 92 ? 14.637 1.511 -18.139 1.00 94.06 92 GLU A N 1
ATOM 713 C CA . GLU A 1 92 ? 16.053 1.774 -18.351 1.00 94.06 92 GLU A CA 1
ATOM 714 C C . GLU A 1 92 ? 16.700 0.716 -19.258 1.00 94.06 92 GLU A C 1
ATOM 716 O O . GLU A 1 92 ? 17.442 1.079 -20.169 1.00 94.06 92 GLU A O 1
ATOM 721 N N . GLU A 1 93 ? 16.347 -0.566 -19.109 1.00 92.69 93 GLU A N 1
ATOM 722 C CA . GLU A 1 93 ? 16.748 -1.633 -20.043 1.00 92.69 93 GLU A CA 1
ATOM 723 C C . GLU A 1 93 ? 16.351 -1.294 -21.488 1.00 92.69 93 GLU A C 1
ATOM 725 O O . GLU A 1 93 ? 17.199 -1.277 -22.381 1.00 92.69 93 GLU A O 1
ATOM 730 N N . VAL A 1 94 ? 15.085 -0.921 -21.707 1.00 92.94 94 VAL A N 1
ATOM 731 C CA . VAL A 1 94 ? 14.580 -0.548 -23.039 1.00 92.94 94 VAL A CA 1
ATOM 732 C C . VAL A 1 94 ? 15.309 0.679 -23.597 1.00 92.94 94 VAL A C 1
ATOM 734 O O . VAL A 1 94 ? 15.605 0.730 -24.790 1.00 92.94 94 VAL A O 1
ATOM 737 N N . ARG A 1 95 ? 15.636 1.674 -22.761 1.00 94.12 95 ARG A N 1
ATOM 738 C CA . ARG A 1 95 ? 16.418 2.846 -23.197 1.00 94.12 95 ARG A CA 1
ATOM 739 C C . ARG A 1 95 ? 17.811 2.461 -23.674 1.00 94.12 95 ARG A C 1
ATOM 741 O O . ARG A 1 95 ? 18.252 2.981 -24.698 1.00 94.12 95 ARG A O 1
ATOM 748 N N . TYR A 1 96 ? 18.486 1.563 -22.959 1.00 94.81 96 TYR A N 1
ATOM 749 C CA . TYR A 1 96 ? 19.796 1.067 -23.371 1.00 94.81 96 TYR A CA 1
ATOM 750 C C . TYR A 1 96 ? 19.724 0.276 -24.679 1.00 94.81 96 TYR A C 1
ATOM 752 O O . TYR A 1 96 ? 20.578 0.461 -25.545 1.00 94.81 96 TYR A O 1
ATOM 760 N N . GLU A 1 97 ? 18.702 -0.563 -24.852 1.00 93.12 97 GLU A N 1
ATOM 761 C CA . GLU A 1 97 ? 18.493 -1.312 -26.095 1.00 93.12 97 GLU A CA 1
A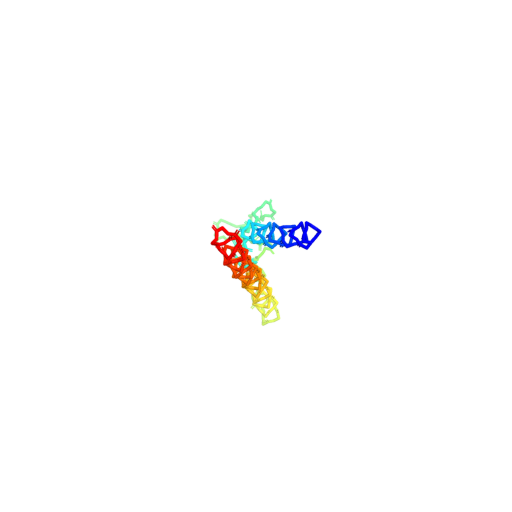TOM 762 C C . GLU A 1 97 ? 18.248 -0.388 -27.292 1.00 93.12 97 GLU A C 1
ATOM 764 O O . GLU A 1 97 ? 18.831 -0.601 -28.353 1.00 93.12 97 GLU A O 1
ATOM 769 N N . ILE A 1 98 ? 17.434 0.661 -27.125 1.00 94.25 98 ILE A N 1
ATOM 770 C CA . ILE A 1 98 ? 17.192 1.657 -28.179 1.00 94.25 98 ILE A CA 1
ATOM 771 C C . ILE A 1 98 ? 18.494 2.368 -28.550 1.00 94.25 98 ILE A C 1
ATOM 773 O O . ILE A 1 98 ? 18.831 2.421 -29.729 1.00 94.25 98 ILE A O 1
ATOM 777 N N . ALA A 1 99 ? 19.253 2.852 -27.563 1.00 94.62 99 ALA A N 1
ATOM 778 C CA . ALA A 1 99 ? 20.517 3.541 -27.817 1.00 94.62 99 ALA A CA 1
ATOM 779 C C . ALA A 1 99 ? 21.513 2.658 -28.591 1.00 94.62 99 ALA A C 1
ATOM 781 O O . ALA A 1 99 ? 22.178 3.137 -29.501 1.00 94.62 99 ALA A O 1
ATOM 782 N N . ALA A 1 100 ? 21.572 1.358 -28.285 1.00 94.25 100 ALA A N 1
ATOM 783 C CA . ALA A 1 100 ? 22.432 0.410 -28.994 1.00 94.25 100 ALA A CA 1
ATOM 784 C C . ALA A 1 100 ? 21.995 0.122 -30.444 1.00 94.25 100 ALA A C 1
ATOM 786 O O . ALA A 1 100 ? 22.801 -0.374 -31.226 1.00 94.25 100 ALA A O 1
ATOM 787 N N . LEU A 1 101 ? 20.729 0.373 -30.795 1.00 94.06 101 LEU A N 1
ATOM 788 C CA . LEU A 1 101 ? 20.208 0.225 -32.160 1.00 94.06 101 LEU A CA 1
ATOM 789 C C . LEU A 1 101 ? 20.340 1.507 -32.995 1.00 94.06 101 LEU A C 1
ATOM 791 O O . LEU A 1 101 ? 20.221 1.442 -34.219 1.00 94.06 101 LEU A O 1
ATOM 795 N N . GLU A 1 102 ? 20.514 2.658 -32.344 1.00 88.31 102 GLU A N 1
ATOM 796 C CA . GLU A 1 102 ? 20.653 3.969 -32.989 1.00 88.31 102 GLU A CA 1
ATOM 797 C C . GLU A 1 102 ? 22.115 4.330 -33.340 1.00 88.31 102 GLU A C 1
ATOM 799 O O . GLU A 1 102 ? 22.320 5.247 -34.140 1.00 88.31 102 GLU A O 1
ATOM 804 N N . ASP A 1 103 ? 23.095 3.592 -32.800 1.00 66.62 103 ASP A N 1
ATOM 805 C CA . ASP A 1 103 ? 24.532 3.631 -33.146 1.00 66.62 103 ASP A CA 1
ATOM 806 C C . ASP A 1 103 ?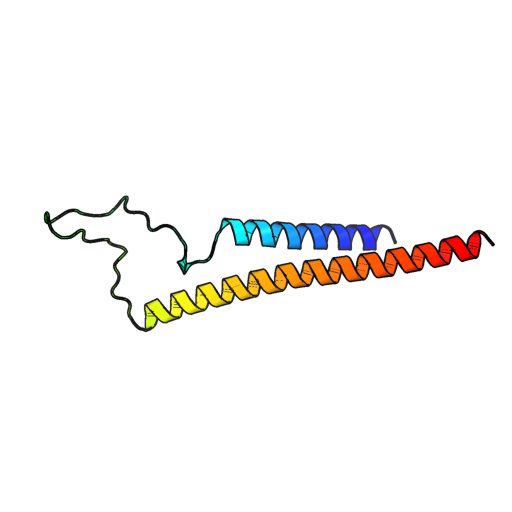 24.893 2.684 -34.315 1.00 66.62 103 ASP A C 1
ATOM 808 O O . ASP A 1 103 ? 25.706 3.093 -35.184 1.00 66.62 103 ASP A O 1
#

Sequence (103 aa):
MEQLQLTEDMTLDRKTAKIQVLKRAGRPSERLVSHENCRFSKPSGHECVHIQKITEASGTEEAEADAEYDNALKEAIKGVQDAVTTINEHLEEVRYEIAALED

pLDDT: mean 80.42, std 14.28, range [53.81, 96.56]